Protein AF-A0A2G5XCT2-F1 (afdb_monomer_lite)

Structure (mmCIF, N/CA/C/O backbone):
data_AF-A0A2G5XCT2-F1
#
_entry.id   AF-A0A2G5XCT2-F1
#
loop_
_atom_site.group_PDB
_atom_site.id
_atom_site.type_symbol
_atom_site.label_atom_id
_atom_site.label_alt_id
_atom_site.label_comp_id
_atom_site.label_asym_id
_atom_site.label_entity_id
_atom_site.label_seq_id
_atom_site.pdbx_PDB_ins_code
_atom_site.Cartn_x
_atom_site.Cartn_y
_atom_site.Cartn_z
_atom_site.occupancy
_atom_site.B_iso_or_equiv
_atom_site.auth_seq_id
_atom_site.auth_comp_id
_atom_site.auth_asym_id
_atom_site.auth_atom_id
_atom_site.pdbx_PDB_model_num
ATOM 1 N N . MET A 1 1 ? -12.494 15.422 11.829 1.00 64.44 1 MET A N 1
ATOM 2 C CA . MET A 1 1 ? -12.873 14.910 10.499 1.00 64.44 1 MET A CA 1
ATOM 3 C C . MET A 1 1 ? -13.227 13.436 10.658 1.00 64.44 1 MET A C 1
ATOM 5 O O . MET A 1 1 ? -12.546 12.751 11.418 1.00 64.44 1 MET A O 1
ATOM 9 N N . LYS A 1 2 ? -14.335 12.970 10.074 1.00 77.81 2 LYS A N 1
ATOM 10 C CA . LYS A 1 2 ? -14.713 11.543 10.112 1.00 77.81 2 LYS A CA 1
ATOM 11 C C . LYS A 1 2 ? -13.747 10.746 9.225 1.00 77.81 2 LYS A C 1
ATOM 13 O O . LYS A 1 2 ? -13.292 11.277 8.220 1.00 77.81 2 LYS A O 1
ATOM 18 N N . TRP A 1 3 ? -13.458 9.481 9.549 1.00 81.94 3 TRP A N 1
ATOM 19 C CA . TRP A 1 3 ? -12.529 8.660 8.745 1.00 81.94 3 TRP A CA 1
ATOM 20 C C . TRP A 1 3 ? -12.911 8.632 7.258 1.00 81.94 3 TRP A C 1
ATOM 22 O O . TRP A 1 3 ? -12.065 8.853 6.405 1.00 81.94 3 TRP A O 1
ATOM 32 N N . ASN A 1 4 ? -14.202 8.499 6.948 1.00 77.62 4 ASN A N 1
ATOM 33 C CA . ASN A 1 4 ? -14.694 8.487 5.566 1.00 77.62 4 ASN A CA 1
ATOM 34 C C . ASN A 1 4 ? -14.423 9.800 4.805 1.00 77.62 4 ASN A C 1
ATOM 36 O O . ASN A 1 4 ? -14.306 9.788 3.586 1.00 77.62 4 ASN A O 1
ATOM 40 N N . GLU A 1 5 ? -14.313 10.933 5.503 1.00 77.56 5 GLU A N 1
ATOM 41 C CA . GLU A 1 5 ? -13.925 12.212 4.891 1.00 77.56 5 GLU A CA 1
ATOM 42 C C . GLU A 1 5 ? -12.414 12.226 4.602 1.00 77.56 5 GLU A C 1
ATOM 44 O O . GLU A 1 5 ? -11.988 12.714 3.562 1.00 77.56 5 GLU A O 1
ATOM 49 N N . ILE A 1 6 ? -11.608 11.617 5.476 1.00 79.69 6 ILE A N 1
ATOM 50 C CA . ILE A 1 6 ? -10.150 11.491 5.319 1.00 79.69 6 ILE A CA 1
ATOM 51 C C . ILE A 1 6 ? -9.795 10.543 4.185 1.00 79.69 6 ILE A C 1
ATOM 53 O O . ILE A 1 6 ? -8.859 10.792 3.435 1.00 79.69 6 ILE A O 1
ATOM 57 N N . VAL A 1 7 ? -10.577 9.489 4.011 1.00 80.44 7 VAL A N 1
ATOM 58 C CA . VAL A 1 7 ? -10.421 8.523 2.930 1.00 80.44 7 VAL A CA 1
ATOM 59 C C . VAL A 1 7 ? -10.424 9.193 1.545 1.00 80.44 7 VAL A C 1
ATOM 61 O O . VAL A 1 7 ? -9.595 8.845 0.713 1.00 80.44 7 VAL A O 1
ATOM 64 N N . SER A 1 8 ? -11.234 10.234 1.321 1.00 78.06 8 SER A N 1
ATOM 65 C CA . SER A 1 8 ? -11.203 10.990 0.053 1.00 78.06 8 SER A CA 1
ATOM 66 C C . SER A 1 8 ? -9.891 11.745 -0.207 1.00 78.06 8 SER A C 1
ATOM 68 O O . SER A 1 8 ? -9.592 12.095 -1.344 1.00 78.06 8 SER A O 1
ATOM 70 N N . THR A 1 9 ? -9.059 11.967 0.818 1.00 80.25 9 THR A N 1
ATOM 71 C CA . THR A 1 9 ? -7.726 12.574 0.636 1.00 80.25 9 THR A CA 1
ATOM 72 C C . THR A 1 9 ? -6.737 11.623 -0.038 1.00 80.25 9 THR A C 1
ATOM 74 O O . THR A 1 9 ? -5.676 12.063 -0.481 1.00 80.25 9 THR A O 1
ATOM 77 N N . PHE A 1 10 ? -7.089 10.336 -0.151 1.00 79.25 10 PHE A N 1
ATOM 78 C CA . PHE A 1 10 ? -6.300 9.349 -0.878 1.00 79.25 10 PHE A CA 1
ATOM 79 C C . PHE A 1 10 ? -6.558 9.363 -2.400 1.00 79.25 10 PHE A C 1
ATOM 81 O O . PHE A 1 10 ? -5.756 8.834 -3.177 1.00 79.25 10 PHE A O 1
ATOM 88 N N . ASP A 1 11 ? -7.623 10.039 -2.839 1.00 79.44 11 ASP A N 1
ATOM 89 C CA . ASP A 1 11 ? -8.056 10.135 -4.237 1.00 79.44 11 ASP A CA 1
ATOM 90 C C . ASP A 1 11 ? -7.298 11.255 -4.989 1.00 79.44 11 ASP A C 1
ATOM 92 O O . ASP A 1 11 ? -7.884 12.183 -5.547 1.00 79.44 11 ASP A O 1
ATOM 96 N N . ILE A 1 12 ? -5.964 11.191 -4.974 1.00 78.06 12 ILE A N 1
ATOM 97 C CA . ILE A 1 12 ? -5.053 12.134 -5.654 1.00 78.06 12 ILE A CA 1
ATOM 98 C C . ILE A 1 12 ? -4.342 11.469 -6.844 1.00 78.06 12 ILE A C 1
ATOM 100 O O . ILE A 1 12 ? -4.306 10.245 -6.914 1.00 78.06 12 ILE A O 1
ATOM 104 N N . PRO A 1 13 ? -3.729 12.223 -7.778 1.00 75.38 13 PRO A N 1
ATOM 105 C CA . PRO A 1 13 ? -3.034 11.629 -8.918 1.00 75.38 13 PRO A CA 1
ATOM 106 C C . PRO A 1 13 ? -1.920 10.650 -8.517 1.00 75.38 13 PRO A C 1
ATOM 108 O O . PRO A 1 13 ? -1.128 10.913 -7.613 1.00 75.38 13 PRO A O 1
ATOM 111 N N . ASN A 1 14 ? -1.803 9.552 -9.268 1.00 75.56 14 ASN A N 1
ATOM 112 C CA . ASN A 1 14 ? -0.876 8.441 -9.006 1.00 75.56 14 ASN A CA 1
ATOM 113 C C . ASN A 1 14 ? 0.587 8.878 -8.794 1.00 75.56 14 ASN A C 1
ATOM 115 O O . ASN A 1 14 ? 1.310 8.317 -7.972 1.00 75.56 14 ASN A O 1
ATOM 119 N N . GLU A 1 15 ? 1.036 9.887 -9.537 1.00 79.94 15 GLU A N 1
ATOM 120 C CA . GLU A 1 15 ? 2.412 10.389 -9.489 1.00 79.94 15 GLU A CA 1
ATOM 121 C C . GLU A 1 15 ? 2.742 11.074 -8.156 1.00 79.94 15 GLU A C 1
ATOM 123 O O . GLU A 1 15 ? 3.898 11.067 -7.727 1.00 79.94 15 GLU A O 1
ATOM 128 N N . GLU A 1 16 ? 1.733 11.609 -7.463 1.00 85.25 16 GLU A N 1
ATOM 129 C CA . GLU A 1 16 ? 1.904 12.273 -6.172 1.00 85.25 16 GLU A CA 1
ATOM 130 C C . GLU A 1 16 ? 2.169 11.290 -5.028 1.00 85.25 16 GLU A C 1
ATOM 132 O O . GLU A 1 16 ? 2.821 11.653 -4.048 1.00 85.25 16 GLU A O 1
ATOM 137 N N . TRP A 1 17 ? 1.721 10.040 -5.156 1.00 89.81 17 TRP A N 1
ATOM 138 C CA . TRP A 1 17 ? 2.112 8.975 -4.233 1.00 89.81 17 TRP A CA 1
ATOM 139 C C . TRP A 1 17 ? 3.534 8.507 -4.490 1.00 89.81 17 TRP A C 1
ATOM 141 O O . TRP A 1 17 ? 4.284 8.240 -3.561 1.00 89.81 17 TRP A O 1
ATOM 151 N N . LEU A 1 18 ? 3.953 8.458 -5.751 1.00 90.56 18 LEU A N 1
ATOM 152 C CA . LEU A 1 18 ? 5.274 7.954 -6.092 1.00 90.56 18 LEU A CA 1
ATOM 153 C C . LEU A 1 18 ? 6.398 8.840 -5.544 1.00 90.56 18 LEU A C 1
ATOM 155 O O . LEU A 1 18 ? 7.411 8.328 -5.069 1.00 90.56 18 LEU A O 1
ATOM 159 N N . ILE A 1 19 ? 6.210 10.164 -5.533 1.00 91.38 19 ILE A N 1
ATOM 160 C CA . ILE A 1 19 ? 7.215 11.105 -5.013 1.00 91.38 19 ILE A CA 1
ATOM 161 C C . ILE A 1 19 ? 7.485 10.962 -3.507 1.00 91.38 19 ILE A C 1
ATOM 163 O O . ILE A 1 19 ? 8.487 11.499 -3.031 1.00 91.38 19 ILE A O 1
ATOM 167 N N . THR A 1 20 ? 6.642 10.241 -2.756 1.00 92.06 20 THR A N 1
ATOM 168 C CA . THR A 1 20 ? 6.849 10.018 -1.317 1.00 92.06 20 THR A CA 1
ATOM 169 C C . THR A 1 20 ? 7.959 9.012 -1.028 1.00 92.06 20 THR A C 1
ATOM 171 O O . THR A 1 20 ? 8.456 8.949 0.096 1.00 92.06 20 THR A O 1
ATOM 174 N N . LEU A 1 21 ? 8.342 8.201 -2.016 1.00 93.44 21 LEU A N 1
ATOM 175 C CA . LEU A 1 21 ? 9.394 7.201 -1.867 1.00 93.44 21 LEU A CA 1
ATOM 176 C C . LEU A 1 21 ? 10.787 7.827 -2.048 1.00 93.44 21 LEU A C 1
ATOM 178 O O . LEU A 1 21 ? 10.938 8.825 -2.751 1.00 93.44 21 LEU A O 1
ATOM 182 N N . PRO A 1 22 ? 11.855 7.241 -1.488 1.00 93.38 22 PRO A N 1
ATOM 183 C CA . PRO A 1 22 ? 13.227 7.580 -1.852 1.00 93.38 22 PRO A CA 1
ATOM 184 C C . PRO A 1 22 ? 13.470 7.504 -3.367 1.00 93.38 22 PRO A C 1
ATOM 186 O O . PRO A 1 22 ? 12.980 6.597 -4.037 1.00 93.38 22 PRO A O 1
ATOM 189 N N . LYS A 1 23 ? 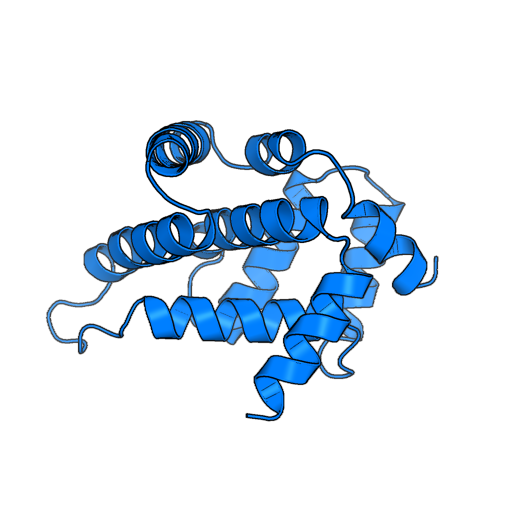14.300 8.410 -3.907 1.00 93.25 23 LYS A N 1
ATOM 190 C CA . LYS A 1 23 ? 14.557 8.531 -5.359 1.00 93.25 23 LYS A CA 1
ATOM 191 C C . LYS A 1 23 ? 14.919 7.208 -6.041 1.00 93.25 23 LYS A C 1
ATOM 193 O O . LYS A 1 23 ? 14.455 6.961 -7.145 1.00 93.25 23 LYS A O 1
ATOM 198 N N . TYR A 1 24 ? 15.719 6.360 -5.392 1.00 91.50 24 TYR A N 1
ATOM 199 C CA . TYR A 1 24 ? 16.100 5.069 -5.968 1.00 91.50 24 TYR A CA 1
ATOM 200 C C . TYR A 1 24 ? 14.886 4.135 -6.135 1.00 91.50 24 TYR A C 1
ATOM 202 O O . TYR A 1 24 ? 14.741 3.527 -7.189 1.00 91.50 24 TYR A O 1
ATOM 210 N N . GLN A 1 25 ? 13.982 4.085 -5.145 1.00 93.06 25 GLN A N 1
ATOM 211 C CA . GLN A 1 25 ? 12.748 3.294 -5.216 1.00 93.06 25 GLN A CA 1
ATOM 212 C C . GLN A 1 25 ? 11.834 3.836 -6.315 1.00 93.06 25 GLN A C 1
ATOM 214 O O . GLN A 1 25 ? 11.299 3.060 -7.100 1.00 93.06 25 GLN A O 1
ATOM 219 N N . GLN A 1 26 ? 11.713 5.166 -6.424 1.00 94.00 26 GLN A N 1
ATOM 220 C CA . GLN A 1 26 ? 10.943 5.798 -7.497 1.00 94.00 26 GLN A CA 1
ATOM 221 C C . GLN A 1 26 ? 11.438 5.369 -8.878 1.00 94.00 26 GLN A C 1
ATOM 223 O O . GLN A 1 26 ? 10.627 4.970 -9.708 1.00 94.00 26 GLN A O 1
ATOM 228 N N . SER A 1 27 ? 12.750 5.449 -9.131 1.00 93.12 27 SER A N 1
ATOM 229 C CA . SER A 1 27 ? 13.326 5.082 -10.428 1.00 93.12 27 SER A CA 1
ATOM 230 C C . SER A 1 27 ? 13.042 3.623 -10.777 1.00 93.12 27 SER A C 1
ATOM 232 O O . SER A 1 27 ? 12.506 3.355 -11.848 1.00 93.12 27 SER A O 1
ATOM 234 N N . THR A 1 28 ? 13.302 2.695 -9.850 1.00 92.25 28 THR A N 1
ATOM 235 C CA . THR A 1 28 ? 13.040 1.264 -10.067 1.00 92.25 28 THR A CA 1
ATOM 236 C C . THR A 1 28 ? 11.561 0.984 -10.338 1.00 92.25 28 THR A C 1
ATOM 238 O O . THR A 1 28 ? 11.229 0.247 -11.261 1.00 92.25 28 THR A O 1
ATOM 241 N N . ILE A 1 29 ? 10.654 1.595 -9.572 1.00 93.75 29 ILE A N 1
ATOM 242 C CA . ILE A 1 29 ? 9.210 1.392 -9.747 1.00 93.75 29 ILE A CA 1
ATOM 243 C C . ILE A 1 29 ? 8.728 1.960 -11.085 1.00 93.75 29 ILE A C 1
ATOM 245 O O . ILE A 1 29 ? 7.957 1.298 -11.771 1.00 93.75 29 ILE A O 1
ATOM 249 N N . LYS A 1 30 ? 9.198 3.148 -11.493 1.00 93.44 30 LYS A N 1
ATOM 250 C CA . LYS A 1 30 ? 8.843 3.743 -12.796 1.00 93.44 30 LYS A CA 1
ATOM 251 C C . LYS A 1 30 ? 9.259 2.854 -13.959 1.00 93.44 30 LYS A C 1
ATOM 253 O O . LYS A 1 30 ? 8.482 2.670 -14.887 1.00 93.44 30 LYS A O 1
ATOM 258 N N . GLU A 1 31 ? 10.468 2.304 -13.905 1.00 92.69 31 GLU A N 1
ATOM 259 C CA . GLU A 1 31 ? 10.958 1.393 -14.940 1.00 92.69 31 GLU A CA 1
ATOM 260 C C . GLU A 1 31 ? 10.084 0.140 -15.047 1.00 92.69 31 GLU A C 1
ATOM 262 O O . GLU A 1 31 ? 9.712 -0.253 -16.151 1.00 92.69 31 GLU A O 1
ATOM 267 N N . LEU A 1 32 ? 9.699 -0.448 -13.912 1.00 92.56 32 LEU A N 1
ATOM 268 C CA . LEU A 1 32 ? 8.854 -1.641 -13.881 1.00 92.56 32 LEU A CA 1
ATOM 269 C C . LEU A 1 32 ? 7.414 -1.357 -14.337 1.00 92.56 32 LEU A C 1
ATOM 271 O O . LEU A 1 32 ? 6.845 -2.161 -15.071 1.00 92.56 32 LEU A O 1
ATOM 275 N N . LEU A 1 33 ? 6.846 -0.205 -13.973 1.00 92.88 33 LEU A N 1
ATOM 276 C CA . LEU A 1 33 ? 5.499 0.206 -14.389 1.00 92.88 33 LEU A CA 1
ATOM 277 C C . LEU A 1 33 ? 5.368 0.445 -15.901 1.00 92.88 33 LEU A C 1
ATOM 279 O O . LEU A 1 33 ? 4.258 0.427 -16.422 1.00 92.88 33 LEU A O 1
ATOM 283 N N . ASN A 1 34 ? 6.475 0.638 -16.625 1.00 91.81 34 ASN A N 1
ATOM 284 C CA . ASN A 1 34 ? 6.437 0.740 -18.088 1.00 91.81 34 ASN A CA 1
ATOM 285 C C . ASN A 1 34 ? 6.124 -0.599 -18.776 1.00 91.81 34 ASN A C 1
ATOM 287 O O . ASN A 1 34 ? 5.803 -0.611 -19.962 1.00 91.81 34 ASN A O 1
ATOM 291 N N . ILE A 1 35 ? 6.278 -1.721 -18.066 1.00 93.00 35 ILE A N 1
ATOM 292 C CA . ILE A 1 35 ? 6.203 -3.071 -18.643 1.00 93.00 35 ILE A CA 1
ATOM 293 C C . ILE A 1 35 ? 5.282 -4.026 -17.874 1.00 93.00 35 ILE A C 1
ATOM 295 O O . ILE A 1 35 ? 5.073 -5.151 -18.326 1.00 93.00 35 ILE A O 1
ATOM 299 N N . LYS A 1 36 ? 4.776 -3.622 -16.705 1.00 91.75 36 LYS A N 1
ATOM 300 C CA . LYS A 1 36 ? 3.981 -4.448 -15.787 1.00 91.75 36 LYS A CA 1
ATOM 301 C C . LYS A 1 36 ? 2.897 -3.619 -15.112 1.00 91.75 36 LYS A C 1
ATOM 303 O O . LYS A 1 36 ? 3.086 -2.426 -14.869 1.00 91.75 36 LYS A O 1
ATOM 308 N N . ASP A 1 37 ? 1.809 -4.281 -14.741 1.00 91.25 37 ASP A N 1
ATOM 309 C CA . ASP A 1 37 ? 0.753 -3.669 -13.942 1.00 91.25 37 ASP A CA 1
ATOM 310 C C . ASP A 1 37 ? 1.205 -3.433 -12.487 1.00 91.25 37 ASP A C 1
ATOM 312 O O . ASP A 1 37 ? 2.108 -4.119 -12.001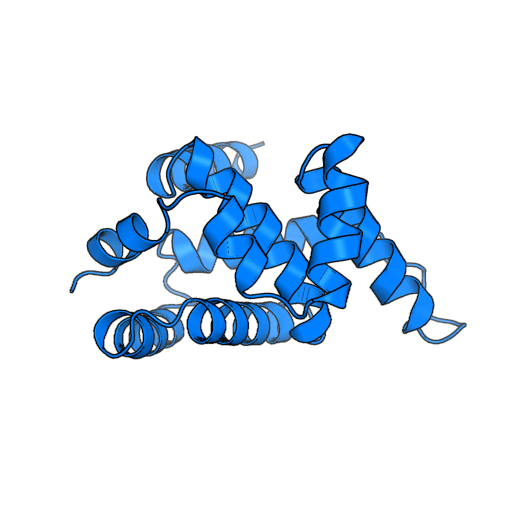 1.00 91.25 37 ASP A O 1
ATOM 316 N N . PRO A 1 38 ? 0.603 -2.473 -11.754 1.00 91.12 38 PRO A N 1
ATOM 317 C CA . PRO A 1 38 ? 1.051 -2.099 -10.408 1.00 91.12 38 PRO A CA 1
ATOM 318 C C . PRO A 1 38 ? 1.166 -3.262 -9.413 1.00 91.12 38 PRO A C 1
ATOM 320 O O . PRO A 1 38 ? 2.089 -3.282 -8.600 1.00 91.12 38 PRO A O 1
ATOM 323 N N . GLU A 1 39 ? 0.258 -4.234 -9.493 1.00 91.69 39 GLU A N 1
ATOM 324 C CA . GLU A 1 39 ? 0.268 -5.444 -8.666 1.00 91.69 39 GLU A CA 1
ATOM 325 C C . GLU A 1 39 ? 1.468 -6.347 -8.984 1.00 91.69 39 GLU A C 1
ATOM 327 O O . GLU A 1 39 ? 2.232 -6.700 -8.085 1.00 91.69 39 GLU A O 1
ATOM 332 N N . ASP A 1 40 ? 1.728 -6.615 -10.265 1.00 92.50 40 ASP A N 1
ATOM 333 C CA . ASP A 1 40 ? 2.911 -7.364 -10.700 1.00 92.50 40 ASP A CA 1
ATOM 334 C C . ASP A 1 40 ? 4.214 -6.670 -10.281 1.00 92.50 40 ASP A C 1
ATOM 336 O O . ASP A 1 40 ? 5.193 -7.328 -9.912 1.00 92.50 40 ASP A O 1
ATOM 340 N N . VAL A 1 41 ? 4.245 -5.333 -10.324 1.00 94.94 41 VAL A N 1
ATOM 341 C CA . VAL A 1 41 ? 5.386 -4.545 -9.840 1.00 94.94 41 VAL A CA 1
ATOM 342 C C . VAL A 1 41 ? 5.557 -4.706 -8.329 1.00 94.94 41 VAL A C 1
ATOM 344 O O . VAL A 1 41 ? 6.686 -4.873 -7.863 1.00 94.94 41 VAL A O 1
ATOM 347 N N . ALA A 1 42 ? 4.467 -4.702 -7.560 1.00 93.81 42 ALA A N 1
ATOM 348 C CA . ALA A 1 42 ? 4.510 -4.884 -6.113 1.00 93.81 42 ALA A CA 1
ATOM 349 C C . ALA A 1 42 ? 5.017 -6.282 -5.731 1.00 93.81 42 ALA A C 1
ATOM 351 O O . ALA A 1 42 ? 5.900 -6.407 -4.879 1.00 93.81 42 ALA A O 1
ATOM 352 N N . ILE A 1 43 ? 4.527 -7.324 -6.405 1.00 92.44 43 ILE A N 1
ATOM 353 C CA . ILE A 1 43 ? 4.977 -8.706 -6.200 1.00 92.44 43 ILE A CA 1
ATOM 354 C C . ILE A 1 43 ? 6.457 -8.845 -6.576 1.00 92.44 43 ILE A C 1
ATOM 356 O O . ILE A 1 43 ? 7.232 -9.438 -5.819 1.00 92.44 43 ILE A O 1
ATOM 360 N N . ALA A 1 44 ? 6.892 -8.263 -7.699 1.00 92.12 44 ALA A N 1
ATOM 361 C CA . ALA A 1 44 ? 8.298 -8.272 -8.105 1.00 92.12 44 ALA A CA 1
ATOM 362 C C . ALA A 1 44 ? 9.198 -7.545 -7.090 1.00 92.12 44 ALA A C 1
ATOM 364 O O . ALA A 1 44 ? 10.272 -8.045 -6.745 1.00 92.12 44 ALA A O 1
ATOM 365 N N . TRP A 1 45 ? 8.747 -6.403 -6.562 1.00 93.06 45 TRP A N 1
ATOM 366 C CA . TRP A 1 45 ? 9.446 -5.660 -5.515 1.00 93.06 45 TRP A CA 1
ATOM 367 C C . TRP A 1 45 ? 9.588 -6.477 -4.224 1.00 93.06 45 TRP A C 1
ATOM 369 O O . TRP A 1 45 ? 10.684 -6.591 -3.666 1.00 93.06 45 TRP A O 1
ATOM 379 N N . LEU A 1 46 ? 8.498 -7.097 -3.763 1.00 90.75 46 LEU A N 1
ATOM 380 C CA . LEU A 1 46 ? 8.514 -7.977 -2.594 1.00 90.75 46 LEU A CA 1
ATOM 381 C C . LEU A 1 46 ? 9.438 -9.171 -2.818 1.00 90.75 46 LEU A C 1
ATOM 383 O O . LEU A 1 46 ? 10.232 -9.495 -1.947 1.00 90.75 46 LEU A O 1
ATOM 387 N N . THR A 1 47 ? 9.409 -9.770 -4.007 1.00 88.69 47 THR A N 1
ATOM 388 C CA . THR A 1 47 ? 10.303 -10.877 -4.373 1.00 88.69 47 THR A CA 1
ATOM 389 C C . THR A 1 47 ? 11.766 -10.473 -4.267 1.00 88.69 47 THR A C 1
ATOM 391 O O . THR A 1 47 ? 12.562 -11.180 -3.651 1.00 88.69 47 THR A O 1
ATOM 394 N N . ALA A 1 48 ? 12.128 -9.320 -4.829 1.00 87.00 48 ALA A N 1
ATOM 395 C CA . ALA A 1 48 ? 13.497 -8.829 -4.778 1.00 87.00 48 ALA A CA 1
ATOM 396 C C . ALA A 1 48 ? 13.941 -8.489 -3.347 1.00 87.00 48 ALA A C 1
ATOM 398 O O . ALA A 1 48 ? 15.096 -8.712 -2.990 1.00 87.00 48 ALA A O 1
ATOM 399 N N . THR A 1 49 ? 13.048 -7.958 -2.514 1.00 83.19 49 THR A N 1
ATOM 400 C CA . THR A 1 49 ? 13.395 -7.561 -1.144 1.00 83.19 49 THR A CA 1
ATOM 401 C C . THR A 1 49 ? 13.456 -8.753 -0.192 1.00 83.19 49 THR A C 1
ATOM 403 O O . THR A 1 49 ? 14.438 -8.877 0.534 1.00 83.19 49 THR A O 1
ATOM 406 N N . THR A 1 50 ? 12.502 -9.687 -0.242 1.00 75.19 50 THR A N 1
ATOM 407 C CA . THR A 1 50 ? 12.471 -10.848 0.663 1.00 75.19 50 THR A CA 1
ATOM 408 C C . THR A 1 50 ? 13.509 -11.911 0.309 1.00 75.19 50 THR A C 1
ATOM 410 O O . THR A 1 50 ? 14.085 -12.515 1.213 1.00 75.19 50 THR A O 1
ATOM 413 N N . GLN A 1 51 ? 13.827 -12.125 -0.975 1.00 70.62 51 GLN A N 1
ATOM 414 C CA . GLN A 1 51 ? 14.870 -13.086 -1.367 1.00 70.62 51 GLN A CA 1
ATOM 415 C C . GLN A 1 51 ? 16.272 -12.656 -0.923 1.00 70.62 51 GLN A C 1
ATOM 417 O O . GLN A 1 51 ? 17.104 -13.512 -0.635 1.00 70.62 51 GLN A O 1
ATOM 422 N N . ASN A 1 52 ? 16.528 -11.349 -0.841 1.00 62.69 52 ASN A N 1
ATOM 423 C CA . ASN A 1 52 ? 17.828 -10.814 -0.437 1.00 62.69 52 ASN A CA 1
ATOM 424 C C . ASN A 1 52 ? 17.995 -10.696 1.088 1.00 62.69 52 ASN A C 1
ATOM 426 O O . ASN A 1 52 ? 19.109 -10.469 1.558 1.00 62.69 52 ASN A O 1
ATOM 430 N N . THR A 1 53 ? 16.916 -10.842 1.864 1.00 62.66 53 THR A N 1
ATOM 431 C CA . THR A 1 53 ? 16.940 -10.700 3.332 1.00 62.66 53 THR A CA 1
ATOM 432 C C . THR A 1 53 ? 16.506 -11.951 4.088 1.00 62.66 53 THR A C 1
ATOM 434 O O . THR A 1 53 ? 16.633 -11.994 5.311 1.00 62.66 53 THR A O 1
ATOM 437 N N . SER A 1 54 ? 15.990 -12.967 3.394 1.00 55.88 54 SER A N 1
ATOM 438 C CA . SER A 1 54 ? 15.655 -14.255 3.994 1.00 55.88 54 SER A CA 1
ATOM 439 C C . SER A 1 54 ? 16.938 -15.024 4.347 1.00 55.88 54 SER A C 1
ATOM 441 O O . SER A 1 54 ? 17.834 -15.128 3.502 1.00 55.88 54 SER A O 1
ATOM 443 N N . PRO A 1 55 ? 17.077 -15.575 5.570 1.00 57.28 55 PRO A N 1
ATOM 444 C CA . PRO A 1 55 ? 18.191 -16.460 5.879 1.00 57.28 55 PRO A CA 1
ATOM 445 C C . PRO A 1 55 ? 18.185 -17.643 4.906 1.00 57.28 55 PRO A C 1
ATOM 447 O O . PRO A 1 55 ? 17.128 -18.159 4.554 1.00 57.28 55 PRO A O 1
ATOM 450 N N . PHE A 1 56 ? 19.375 -18.095 4.502 1.00 51.91 56 PHE A N 1
ATOM 451 C CA . PHE A 1 56 ? 19.621 -19.112 3.462 1.00 51.91 56 PHE A CA 1
ATOM 452 C C . PHE A 1 56 ? 18.848 -20.447 3.647 1.00 51.91 56 PHE A C 1
ATOM 454 O O . PHE A 1 56 ? 18.855 -21.292 2.756 1.00 51.91 56 PHE A O 1
ATOM 461 N N . SER A 1 57 ? 18.193 -20.651 4.797 1.00 48.69 57 SER A N 1
ATOM 462 C CA . SER A 1 57 ? 17.415 -21.832 5.190 1.00 48.69 57 SER A CA 1
ATOM 463 C C . SER A 1 57 ? 15.906 -21.603 5.380 1.00 48.69 57 SER A C 1
ATOM 465 O O . SER A 1 57 ? 15.176 -22.578 5.574 1.00 48.69 57 SER A O 1
ATOM 467 N N . ALA A 1 58 ? 15.403 -20.365 5.339 1.00 52.78 58 ALA A N 1
ATOM 468 C CA . ALA A 1 58 ? 13.964 -20.128 5.394 1.00 52.78 58 ALA A CA 1
ATOM 469 C C . ALA A 1 58 ? 13.342 -20.501 4.042 1.00 52.78 58 ALA A C 1
ATOM 471 O O . ALA A 1 58 ? 13.855 -20.136 2.981 1.00 52.78 58 ALA A O 1
ATOM 472 N N . LYS A 1 59 ? 12.243 -21.271 4.075 1.00 52.22 59 LYS A N 1
ATOM 473 C CA . LYS A 1 59 ? 11.445 -21.575 2.878 1.00 52.22 59 LYS A CA 1
ATOM 474 C C . LYS A 1 59 ? 11.212 -20.262 2.130 1.00 52.22 59 LYS A C 1
ATOM 476 O O . LYS A 1 59 ? 10.831 -19.286 2.768 1.00 52.22 59 LYS A O 1
ATOM 481 N N . LYS A 1 60 ? 11.452 -20.238 0.811 1.00 55.50 60 LYS A N 1
ATOM 482 C CA . LYS A 1 60 ? 11.032 -19.124 -0.051 1.00 55.50 60 LYS A CA 1
ATOM 483 C C . LYS A 1 60 ? 9.533 -18.943 0.158 1.00 55.50 60 LYS A C 1
ATOM 485 O O . LYS A 1 60 ? 8.748 -19.708 -0.395 1.00 55.50 60 LYS A O 1
ATOM 490 N N . GLU A 1 61 ? 9.148 -18.018 1.025 1.00 59.50 61 GLU A N 1
ATOM 491 C CA . GLU A 1 61 ? 7.756 -17.628 1.127 1.00 59.50 61 GLU A CA 1
ATOM 492 C C . GLU A 1 61 ? 7.375 -16.955 -0.180 1.00 59.50 61 GLU A C 1
ATOM 494 O O . GLU A 1 61 ? 8.148 -16.182 -0.750 1.00 59.50 61 GLU A O 1
ATOM 499 N N . ASP A 1 62 ? 6.204 -17.327 -0.675 1.00 75.38 62 ASP A N 1
ATOM 500 C CA . ASP A 1 62 ? 5.687 -16.811 -1.924 1.00 75.38 62 ASP A CA 1
ATOM 501 C C . ASP A 1 62 ? 5.404 -15.314 -1.759 1.00 75.38 62 ASP A C 1
ATOM 503 O O . ASP A 1 62 ? 4.614 -14.906 -0.909 1.00 75.38 62 ASP A O 1
ATOM 507 N N . SER A 1 63 ? 6.086 -14.474 -2.532 1.00 81.81 63 SER A N 1
ATOM 508 C CA . SER A 1 63 ? 5.912 -13.023 -2.471 1.00 81.81 63 SER A CA 1
ATOM 509 C C . SER A 1 63 ? 4.501 -12.583 -2.854 1.00 81.81 63 SER A C 1
ATOM 511 O O . SER A 1 63 ? 4.078 -11.516 -2.413 1.00 81.81 63 SER A O 1
ATOM 513 N N . SER A 1 64 ? 3.758 -13.411 -3.600 1.00 84.75 64 SER A N 1
ATOM 514 C CA . SER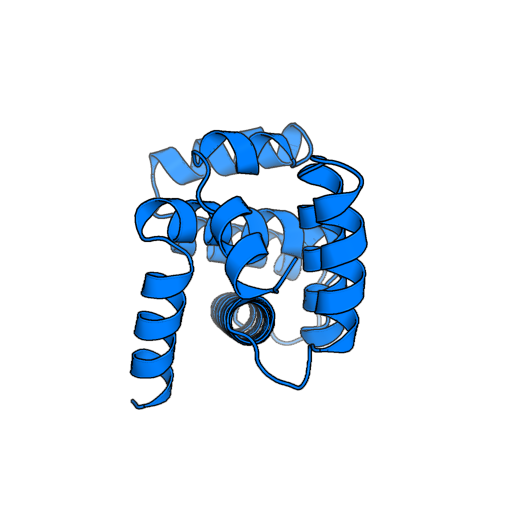 A 1 64 ? 2.322 -13.207 -3.823 1.00 84.75 64 SER A CA 1
ATOM 515 C C . SER A 1 64 ? 1.538 -13.271 -2.509 1.00 84.75 64 SER A C 1
ATOM 517 O O . SER A 1 64 ? 0.757 -12.375 -2.216 1.00 84.75 64 SER A O 1
ATOM 519 N N . ARG A 1 65 ? 1.859 -14.229 -1.631 1.00 87.19 65 ARG A N 1
ATOM 520 C CA . ARG A 1 65 ? 1.238 -14.341 -0.305 1.00 87.19 65 ARG A CA 1
ATOM 521 C C . ARG A 1 65 ? 1.499 -13.107 0.555 1.00 87.19 65 ARG A C 1
ATOM 523 O O . ARG A 1 65 ? 0.607 -12.660 1.268 1.00 87.19 65 ARG A O 1
ATOM 530 N N . TYR A 1 66 ? 2.709 -12.550 0.504 1.00 89.06 66 TYR A N 1
ATOM 531 C CA . TYR A 1 66 ? 2.996 -11.293 1.199 1.00 89.06 66 TYR A CA 1
ATOM 532 C C . TYR A 1 66 ? 2.185 -10.132 0.631 1.00 89.06 66 TYR A C 1
ATOM 534 O O . TYR A 1 66 ? 1.654 -9.338 1.404 1.00 89.06 66 TYR A O 1
ATOM 542 N N . PHE A 1 67 ? 2.070 -10.041 -0.695 1.00 92.44 67 PHE A N 1
ATOM 543 C CA . PHE A 1 67 ? 1.244 -9.027 -1.337 1.00 92.44 67 PHE A CA 1
ATOM 544 C C . PHE A 1 67 ? -0.224 -9.134 -0.901 1.00 92.44 67 PHE A C 1
ATOM 546 O O . PHE A 1 67 ? -0.798 -8.130 -0.482 1.00 92.44 67 PHE A O 1
ATOM 553 N N . ASP A 1 68 ? -0.794 -10.341 -0.891 1.00 92.06 68 ASP A N 1
ATOM 554 C CA . ASP A 1 68 ? -2.170 -10.580 -0.448 1.00 92.06 68 ASP A CA 1
ATOM 555 C C . ASP A 1 68 ? -2.385 -10.177 1.013 1.00 92.06 68 ASP A C 1
ATOM 557 O O . ASP A 1 68 ? -3.346 -9.478 1.329 1.00 92.06 68 ASP A O 1
ATOM 561 N N . LEU A 1 69 ? -1.459 -10.543 1.906 1.00 92.50 69 LEU A N 1
ATOM 562 C CA . LEU A 1 69 ? -1.517 -10.133 3.311 1.00 92.50 69 LEU A CA 1
ATOM 563 C C . LEU A 1 69 ? -1.465 -8.608 3.458 1.00 92.50 69 LEU A C 1
ATOM 565 O O . LEU A 1 69 ? -2.257 -8.035 4.201 1.00 92.50 69 LEU A O 1
ATOM 569 N N . ILE A 1 70 ? -0.573 -7.934 2.728 1.00 94.94 70 ILE A N 1
ATOM 570 C CA . ILE A 1 70 ? -0.478 -6.468 2.740 1.00 94.94 70 ILE A CA 1
ATOM 571 C C . ILE A 1 70 ? -1.779 -5.839 2.231 1.00 94.94 70 ILE A C 1
ATOM 573 O O . ILE A 1 70 ? -2.270 -4.887 2.839 1.00 94.94 70 ILE A O 1
ATOM 577 N N . LYS A 1 71 ? -2.353 -6.375 1.148 1.00 94.88 71 LYS A N 1
ATOM 578 C CA . LYS A 1 71 ? -3.620 -5.913 0.570 1.00 94.88 71 LYS A CA 1
ATOM 579 C C . LYS A 1 71 ? -4.768 -6.052 1.573 1.00 94.88 71 LYS A C 1
ATOM 581 O O . LYS A 1 71 ? -5.500 -5.087 1.772 1.00 94.88 71 LYS A O 1
ATOM 586 N N . ILE A 1 72 ? -4.866 -7.194 2.258 1.00 94.88 72 ILE A N 1
ATOM 587 C CA . ILE A 1 72 ? -5.863 -7.449 3.311 1.00 94.88 72 ILE A CA 1
ATOM 588 C C . ILE A 1 72 ? -5.705 -6.462 4.470 1.00 94.88 72 ILE A C 1
ATOM 590 O O . ILE A 1 72 ? -6.683 -5.858 4.909 1.00 94.88 72 ILE A O 1
ATOM 594 N N . GLU A 1 73 ? -4.487 -6.262 4.973 1.00 96.19 73 GLU A N 1
ATOM 595 C CA . GLU A 1 73 ? -4.268 -5.354 6.100 1.00 96.19 73 GLU A CA 1
ATOM 596 C C . GLU A 1 73 ? -4.526 -3.886 5.715 1.00 96.19 73 GLU A C 1
ATOM 598 O O . GLU A 1 73 ? -5.117 -3.133 6.494 1.00 96.19 73 GLU A O 1
ATOM 603 N N . LEU A 1 74 ? -4.187 -3.479 4.486 1.00 95.25 74 LEU A N 1
ATOM 604 C CA . LEU A 1 74 ? -4.553 -2.162 3.956 1.00 95.25 74 LEU A CA 1
ATOM 605 C C . LEU A 1 74 ? -6.064 -2.009 3.783 1.00 95.25 74 LEU A C 1
ATOM 607 O O . LEU A 1 74 ? -6.602 -0.956 4.120 1.00 95.25 74 LEU A O 1
ATOM 611 N N . TYR A 1 75 ? -6.754 -3.044 3.305 1.00 94.88 75 TYR A N 1
ATOM 612 C CA . TYR A 1 75 ? -8.210 -3.059 3.205 1.00 94.88 75 TYR A CA 1
ATOM 613 C C . TYR A 1 75 ? -8.842 -2.865 4.585 1.00 94.88 75 TYR A C 1
ATOM 615 O O . TYR A 1 75 ? -9.628 -1.939 4.780 1.00 94.88 75 TYR A O 1
ATOM 623 N N . LYS A 1 76 ? -8.428 -3.644 5.590 1.00 95.06 76 LYS A N 1
ATOM 624 C CA . LYS A 1 76 ? -8.915 -3.491 6.968 1.00 95.06 76 LYS A CA 1
ATOM 625 C C . LYS A 1 76 ? -8.676 -2.081 7.514 1.00 95.06 76 LYS A C 1
ATOM 627 O O . LYS A 1 76 ? -9.577 -1.492 8.120 1.00 95.06 76 LYS A O 1
ATOM 632 N N . LEU A 1 77 ? -7.482 -1.528 7.299 1.00 94.81 77 LEU A N 1
ATOM 633 C CA . LEU A 1 77 ? -7.133 -0.185 7.750 1.00 94.81 77 LEU A CA 1
ATOM 634 C C . LEU A 1 77 ? -8.023 0.877 7.086 1.00 94.81 77 LEU A C 1
ATOM 636 O O . LEU A 1 77 ? -8.699 1.636 7.788 1.00 94.81 77 LEU A O 1
ATOM 640 N N . LEU A 1 78 ? -8.036 0.914 5.751 1.00 92.75 78 LEU A N 1
ATOM 641 C CA . LEU A 1 78 ? -8.690 1.953 4.953 1.00 92.75 78 LEU A CA 1
ATOM 642 C C . LEU A 1 78 ? -10.216 1.846 4.972 1.00 92.75 78 LEU A C 1
ATOM 644 O O . LEU A 1 78 ? -10.895 2.870 5.033 1.00 92.75 78 LEU A O 1
ATOM 648 N N . CYS A 1 79 ? -10.758 0.632 5.004 1.00 92.88 79 CYS A N 1
ATOM 649 C CA . CYS A 1 79 ? -12.193 0.367 4.896 1.00 92.88 79 CYS A CA 1
ATOM 650 C C . CYS A 1 79 ? -12.892 0.236 6.258 1.00 92.88 79 CYS A C 1
ATOM 652 O O . CYS A 1 79 ? -14.037 -0.202 6.345 1.00 92.88 79 CYS A O 1
ATOM 654 N N . GLY A 1 80 ? -12.231 0.663 7.339 1.00 90.88 80 GLY A N 1
ATOM 655 C CA . GLY A 1 80 ? -12.894 0.896 8.620 1.00 90.88 80 GLY A CA 1
ATOM 656 C C . GLY A 1 80 ? -13.018 -0.326 9.531 1.00 90.88 80 GLY A C 1
ATOM 657 O O . GLY A 1 80 ? -13.826 -0.291 10.459 1.00 90.88 80 GLY A O 1
ATOM 658 N N . ASN A 1 81 ? -12.217 -1.381 9.337 1.00 94.12 81 ASN A N 1
ATOM 659 C CA . ASN A 1 81 ? -12.230 -2.539 10.235 1.00 94.12 81 ASN A CA 1
ATOM 660 C C . ASN A 1 81 ? -11.932 -2.100 11.688 1.00 94.12 81 ASN A C 1
ATOM 662 O O . ASN A 1 81 ? -10.973 -1.346 11.895 1.00 94.12 81 ASN A O 1
ATOM 666 N N . PRO A 1 82 ? -12.714 -2.525 12.700 1.00 93.81 82 PRO A N 1
ATOM 667 C CA . PRO A 1 82 ? -12.530 -2.102 14.090 1.00 93.81 82 PRO A CA 1
ATOM 668 C C . PRO A 1 82 ? -11.132 -2.344 14.665 1.00 93.81 82 PRO A C 1
ATOM 670 O O . PRO A 1 82 ? -10.717 -1.571 15.521 1.00 93.81 82 PRO A O 1
ATOM 673 N N . GLU A 1 83 ? -10.399 -3.348 14.174 1.00 95.06 83 GLU A N 1
ATOM 674 C CA . GLU A 1 83 ? -9.036 -3.669 14.624 1.00 95.06 83 GLU A CA 1
ATOM 675 C C . GLU A 1 83 ? -8.076 -2.475 14.515 1.00 95.06 83 GLU A C 1
ATOM 677 O O . GLU A 1 83 ? -7.195 -2.326 15.350 1.00 95.06 83 GLU A O 1
ATOM 682 N N . TYR A 1 84 ? -8.289 -1.603 13.526 1.00 95.75 84 TYR A N 1
ATOM 683 C CA . TYR A 1 84 ? -7.435 -0.450 13.238 1.00 95.75 84 TYR A CA 1
ATOM 684 C C . TYR A 1 84 ? -7.982 0.875 13.797 1.00 95.75 84 TYR A C 1
ATOM 686 O O . TYR A 1 84 ? -7.685 1.955 13.278 1.00 95.75 84 TYR A O 1
ATOM 694 N N . SER A 1 85 ? -8.882 0.842 14.790 1.00 94.00 85 SER A N 1
ATOM 695 C CA . SER A 1 85 ? -9.542 2.063 15.272 1.00 94.00 85 SER A CA 1
ATOM 696 C C . SER A 1 85 ? -8.576 3.079 15.871 1.00 94.00 85 SER A C 1
ATOM 698 O O . SER A 1 85 ? -8.787 4.277 15.682 1.00 94.00 85 SER A O 1
ATOM 700 N N . GLU A 1 86 ? -7.542 2.624 16.579 1.00 94.06 86 GLU A N 1
ATOM 701 C CA . GLU A 1 86 ? -6.566 3.509 17.218 1.00 94.06 86 GLU A CA 1
ATOM 702 C C . GLU A 1 86 ? -5.572 4.064 16.199 1.00 94.06 86 GLU A C 1
ATOM 704 O O . GLU A 1 86 ? -5.388 5.277 16.120 1.00 94.06 86 GLU A O 1
ATOM 709 N N . GLU A 1 87 ? -5.046 3.217 15.319 1.00 94.62 87 GLU A N 1
ATOM 710 C CA . GLU A 1 87 ? -4.151 3.608 14.232 1.00 94.62 87 GLU A CA 1
ATOM 711 C C . GLU A 1 87 ? -4.813 4.642 13.317 1.00 94.62 87 GLU A C 1
ATOM 713 O O . GLU A 1 87 ? -4.196 5.634 12.928 1.00 94.62 87 GLU A O 1
ATOM 718 N N . ARG A 1 88 ? -6.110 4.484 13.021 1.00 94.12 88 ARG A N 1
ATOM 719 C CA . ARG A 1 88 ? -6.868 5.497 12.275 1.00 94.12 88 ARG A CA 1
ATOM 720 C C . ARG A 1 88 ? -6.973 6.824 13.017 1.00 94.12 88 ARG A C 1
ATOM 722 O O . ARG A 1 88 ? -6.921 7.868 12.374 1.00 94.12 88 ARG A O 1
ATOM 729 N N . LYS A 1 89 ? -7.124 6.832 14.347 1.00 91.44 89 LYS A N 1
ATOM 730 C CA . LYS A 1 89 ? -7.134 8.091 15.119 1.00 91.44 89 LYS A CA 1
ATOM 731 C C . LYS A 1 89 ? -5.787 8.803 15.016 1.00 91.44 89 LYS A C 1
ATOM 733 O O . LYS A 1 89 ? -5.769 10.020 14.836 1.00 91.44 89 LYS A O 1
ATOM 738 N N . GLU A 1 90 ? -4.685 8.064 15.081 1.00 89.88 90 GLU A N 1
ATOM 739 C CA . GLU A 1 90 ? -3.338 8.620 14.926 1.00 89.88 90 GLU A CA 1
ATOM 740 C C . GLU A 1 90 ? -3.115 9.172 13.513 1.00 89.88 90 GLU A C 1
ATOM 742 O O . GLU A 1 90 ? -2.715 10.329 13.347 1.00 89.88 90 GLU A O 1
ATOM 747 N N . LEU A 1 91 ? -3.471 8.392 12.488 1.00 90.56 91 LEU A N 1
ATOM 748 C CA . LEU A 1 91 ? -3.401 8.812 11.087 1.00 90.56 91 LEU A CA 1
ATOM 749 C C . LEU A 1 91 ? -4.267 10.047 10.820 1.00 90.56 91 LEU A C 1
ATOM 751 O O . LEU A 1 91 ? -3.844 10.938 10.085 1.00 90.56 91 LEU A O 1
ATOM 755 N N . ASN A 1 92 ? -5.431 10.165 11.464 1.00 89.25 92 ASN A N 1
ATOM 756 C CA . ASN A 1 92 ? -6.259 11.367 11.364 1.00 89.25 92 ASN A CA 1
ATOM 757 C C . ASN A 1 92 ? -5.534 12.609 11.869 1.00 89.25 92 ASN A C 1
ATOM 759 O O . ASN A 1 92 ? -5.648 13.670 11.253 1.00 89.25 92 ASN A O 1
ATOM 763 N N . GLY A 1 93 ? -4.794 12.483 12.972 1.00 86.19 93 GLY A N 1
ATOM 764 C CA . GLY A 1 93 ? -3.953 13.555 13.493 1.00 86.19 93 GLY A CA 1
ATOM 765 C C . GLY A 1 93 ? -2.882 13.967 12.486 1.00 86.19 93 GLY A C 1
ATOM 766 O O . GLY A 1 93 ? -2.721 15.157 12.220 1.00 86.19 93 GLY A O 1
ATOM 767 N N . ILE A 1 94 ? -2.210 12.994 11.866 1.00 84.94 94 ILE A N 1
ATOM 768 C CA . ILE A 1 94 ? -1.177 13.229 10.845 1.00 84.94 94 ILE A CA 1
ATOM 769 C C . ILE A 1 94 ? -1.763 13.955 9.630 1.00 84.94 94 ILE A C 1
ATOM 771 O O . ILE A 1 94 ? -1.277 15.023 9.267 1.00 84.94 94 ILE A O 1
ATOM 775 N N . ILE A 1 95 ? -2.838 13.421 9.050 1.00 85.44 95 ILE A N 1
ATOM 776 C CA . ILE A 1 95 ? -3.446 13.943 7.818 1.00 85.44 95 ILE A CA 1
ATOM 777 C C . ILE A 1 95 ? -4.046 15.336 8.041 1.00 85.44 95 ILE A C 1
ATOM 779 O O . ILE A 1 95 ? -3.905 16.218 7.197 1.00 85.44 95 ILE A O 1
ATOM 783 N N . SER A 1 96 ? -4.681 15.559 9.196 1.00 80.06 96 SER A N 1
ATOM 784 C CA . SER A 1 96 ? -5.305 16.851 9.511 1.00 80.06 96 SER A CA 1
ATOM 785 C C . SER A 1 96 ? -4.282 17.933 9.854 1.00 80.06 96 SER A C 1
ATOM 787 O O . SER A 1 96 ? -4.542 19.112 9.629 1.00 80.06 96 SER A O 1
ATOM 789 N N . SER A 1 97 ? -3.143 17.556 10.445 1.00 71.44 97 SER A N 1
ATOM 790 C CA . SER A 1 97 ? -2.126 18.519 10.869 1.00 71.44 97 SER A CA 1
ATOM 791 C C . SER A 1 97 ? -1.209 18.907 9.721 1.00 71.44 97 SER A C 1
ATOM 793 O O . SER A 1 97 ? -0.883 20.086 9.580 1.00 71.44 97 SER A O 1
ATOM 795 N N . HIS A 1 98 ? -0.767 17.948 8.910 1.00 59.19 98 HIS A N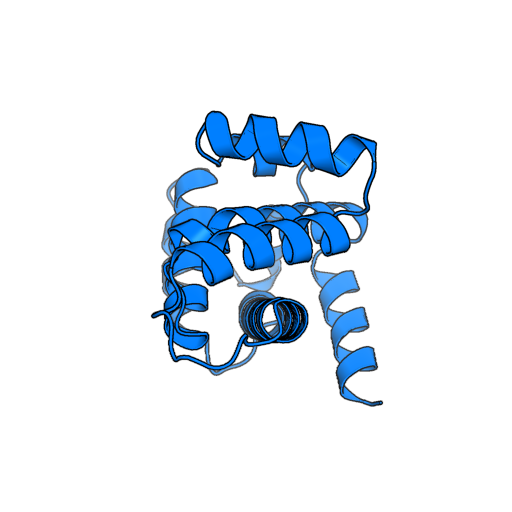 1
ATOM 796 C CA . HIS A 1 98 ? 0.233 18.153 7.874 1.00 59.19 98 HIS A CA 1
ATOM 797 C C . HIS A 1 98 ? -0.220 17.394 6.624 1.00 59.19 98 HIS A C 1
ATOM 799 O O . HIS A 1 98 ? -0.336 16.173 6.647 1.00 59.19 98 HIS A O 1
ATOM 805 N N . ASN A 1 99 ? -0.400 18.088 5.497 1.00 67.44 99 ASN A N 1
ATOM 806 C CA . ASN A 1 99 ? -0.591 17.465 4.178 1.00 67.44 99 ASN A CA 1
ATOM 807 C C . ASN A 1 99 ? 0.714 16.783 3.686 1.00 67.44 99 ASN A C 1
ATOM 809 O O . ASN A 1 99 ? 1.193 17.015 2.578 1.00 67.44 99 ASN A O 1
ATOM 813 N N . ASN A 1 100 ? 1.368 16.014 4.561 1.00 83.50 100 ASN A N 1
ATOM 814 C CA . ASN A 1 100 ? 2.665 15.391 4.371 1.00 83.50 100 ASN A CA 1
ATOM 815 C C . ASN A 1 100 ? 2.463 13.912 4.032 1.00 83.50 100 ASN A C 1
ATOM 817 O O . ASN A 1 100 ? 2.475 13.033 4.894 1.00 83.50 100 ASN A O 1
ATOM 821 N N . LYS A 1 101 ? 2.289 13.654 2.737 1.00 87.12 101 LYS A N 1
ATOM 822 C CA . LYS A 1 101 ? 2.050 12.320 2.167 1.00 87.12 101 LYS A CA 1
ATOM 823 C C . LYS A 1 101 ? 3.172 11.333 2.485 1.00 87.12 101 LYS A C 1
ATOM 825 O O . LYS A 1 101 ? 2.904 10.156 2.693 1.00 87.12 101 LYS A O 1
ATOM 830 N N . THR A 1 102 ? 4.412 11.810 2.602 1.00 90.75 102 THR A N 1
ATOM 831 C CA . THR A 1 102 ? 5.551 10.981 3.017 1.00 90.75 102 THR A CA 1
ATOM 832 C C . THR A 1 102 ? 5.368 10.445 4.427 1.00 90.75 102 THR A C 1
ATOM 834 O O . THR A 1 102 ? 5.601 9.260 4.659 1.00 90.75 102 THR A O 1
ATOM 837 N N . LEU A 1 103 ? 4.896 11.283 5.354 1.00 90.44 103 LEU A N 1
ATOM 838 C CA . LEU A 1 103 ? 4.609 10.840 6.714 1.00 90.44 103 LEU A CA 1
ATOM 839 C C . LEU A 1 103 ? 3.472 9.809 6.719 1.00 90.44 103 LEU A C 1
ATOM 841 O O . LEU A 1 103 ? 3.637 8.749 7.312 1.00 90.44 103 LEU A O 1
ATOM 845 N N . VAL A 1 104 ? 2.392 10.053 5.968 1.00 91.25 104 VAL A N 1
ATOM 846 C CA . VAL A 1 104 ? 1.266 9.109 5.821 1.00 91.25 104 VAL A CA 1
ATOM 847 C C . VAL A 1 104 ? 1.735 7.747 5.304 1.00 91.25 104 VAL A C 1
ATOM 849 O O . VAL A 1 104 ? 1.480 6.729 5.944 1.00 91.25 104 VAL A O 1
ATOM 852 N N . VAL A 1 105 ? 2.473 7.718 4.189 1.00 93.62 105 VAL A N 1
ATOM 853 C CA . VAL A 1 105 ? 3.004 6.472 3.614 1.00 93.62 105 VAL A CA 1
ATOM 854 C C . VAL A 1 105 ? 3.938 5.777 4.601 1.00 93.62 105 VAL A C 1
ATOM 856 O O . VAL A 1 105 ? 3.842 4.562 4.764 1.00 93.62 105 VAL A O 1
ATOM 859 N N . SER A 1 106 ? 4.802 6.517 5.301 1.00 93.38 106 SER A N 1
ATOM 860 C CA . SER A 1 106 ? 5.719 5.931 6.285 1.00 93.38 106 SER A CA 1
ATOM 861 C C . SER A 1 106 ? 4.987 5.305 7.476 1.00 93.38 106 SER A C 1
ATOM 863 O O . SER A 1 106 ? 5.301 4.176 7.854 1.00 93.38 106 SER A O 1
ATOM 865 N N . SER A 1 107 ? 3.970 5.984 8.016 1.00 93.81 107 SER A N 1
ATOM 866 C CA . SER A 1 107 ? 3.169 5.503 9.141 1.00 93.81 107 SER A CA 1
ATOM 867 C C . SER A 1 107 ? 2.368 4.269 8.757 1.00 93.81 107 SER A C 1
ATOM 869 O O . SER A 1 107 ? 2.457 3.253 9.439 1.00 93.81 107 SER A O 1
ATOM 871 N N . ILE A 1 108 ? 1.656 4.317 7.627 1.00 95.50 108 ILE A N 1
ATOM 872 C CA . ILE A 1 108 ? 0.874 3.178 7.134 1.00 95.50 108 ILE A CA 1
ATOM 873 C C . ILE A 1 108 ? 1.791 1.985 6.874 1.00 95.50 108 ILE A C 1
ATOM 875 O O . ILE A 1 108 ? 1.517 0.883 7.333 1.00 95.50 108 ILE A O 1
ATOM 879 N N . SER A 1 109 ? 2.934 2.195 6.226 1.00 96.00 109 SER A N 1
ATOM 880 C CA . SER A 1 109 ? 3.864 1.100 5.931 1.00 96.00 109 SER A CA 1
ATOM 881 C C . SER A 1 109 ? 4.490 0.498 7.190 1.00 96.00 109 SER A C 1
ATOM 883 O O . SER A 1 109 ? 4.756 -0.700 7.222 1.00 96.00 109 SER A O 1
ATOM 885 N N . GLY A 1 110 ? 4.702 1.301 8.238 1.00 95.88 110 GLY A N 1
ATOM 886 C CA . GLY A 1 110 ? 5.126 0.819 9.552 1.00 95.88 110 GLY A CA 1
ATOM 887 C C . GLY A 1 110 ? 4.050 -0.019 10.247 1.00 95.88 110 GLY A C 1
ATOM 888 O O . GLY A 1 110 ? 4.340 -1.129 10.693 1.00 95.88 110 GLY A O 1
ATOM 889 N N . ILE A 1 111 ? 2.810 0.482 10.278 1.00 95.88 111 ILE A N 1
ATOM 890 C CA . ILE A 1 111 ? 1.644 -0.218 10.837 1.00 95.88 111 ILE A CA 1
ATOM 891 C C . ILE A 1 111 ? 1.471 -1.574 10.148 1.00 95.88 111 ILE A C 1
ATOM 893 O O . ILE A 1 111 ? 1.512 -2.613 10.805 1.00 95.88 111 ILE A O 1
ATOM 897 N N . ILE A 1 112 ? 1.365 -1.579 8.818 1.00 96.31 112 ILE A N 1
ATOM 898 C CA . ILE A 1 112 ? 1.151 -2.799 8.035 1.00 96.31 112 ILE A CA 1
ATOM 899 C C . ILE A 1 112 ? 2.355 -3.740 8.142 1.00 96.31 112 ILE A C 1
ATOM 901 O O . ILE A 1 112 ? 2.181 -4.935 8.366 1.00 96.31 112 ILE A O 1
ATOM 905 N N . GLY A 1 113 ? 3.582 -3.212 8.073 1.00 93.12 113 GLY A N 1
ATOM 906 C CA . GLY A 1 113 ? 4.804 -3.999 8.245 1.00 93.12 113 GLY A CA 1
ATOM 907 C C . GLY A 1 113 ? 4.840 -4.776 9.562 1.00 93.12 113 GLY A C 1
ATOM 908 O O . GLY A 1 113 ? 5.178 -5.960 9.571 1.00 93.12 113 GLY A O 1
ATOM 909 N N . SER A 1 114 ? 4.399 -4.153 10.661 1.00 92.50 114 SER A N 1
ATOM 910 C CA . SER A 1 114 ? 4.322 -4.810 11.972 1.00 92.50 114 SER A CA 1
ATOM 911 C C . SER A 1 114 ? 3.326 -5.978 12.019 1.00 92.50 114 SER A C 1
ATOM 913 O O . SER A 1 114 ? 3.533 -6.925 12.775 1.00 92.50 114 SER A O 1
ATOM 915 N N . LYS A 1 115 ? 2.280 -5.941 11.185 1.00 93.19 115 LYS A N 1
ATOM 916 C CA . LYS A 1 115 ? 1.231 -6.969 11.104 1.00 93.19 115 LYS A CA 1
ATOM 917 C C . LYS A 1 115 ? 1.651 -8.148 10.234 1.00 93.19 115 LYS A C 1
ATOM 919 O O . LYS A 1 115 ? 1.357 -9.290 10.569 1.00 93.19 115 LYS A O 1
ATOM 924 N N . VAL A 1 116 ? 2.371 -7.874 9.144 1.00 90.38 116 VAL A N 1
ATOM 925 C CA . VAL A 1 116 ? 2.796 -8.898 8.171 1.00 90.38 116 VAL A CA 1
ATOM 926 C C . VAL A 1 116 ? 4.217 -9.424 8.405 1.00 90.38 116 VAL A C 1
ATOM 928 O O . VAL A 1 116 ? 4.667 -10.306 7.682 1.00 90.38 116 VAL A O 1
ATOM 931 N N . GLY A 1 117 ? 4.940 -8.899 9.400 1.00 88.25 117 GLY A N 1
ATOM 932 C CA . GLY A 1 117 ? 6.289 -9.357 9.754 1.00 88.25 117 GLY A CA 1
ATOM 933 C C . GLY A 1 117 ? 7.400 -8.855 8.825 1.00 88.25 117 GLY A C 1
ATOM 934 O O . GLY A 1 117 ? 8.466 -9.465 8.760 1.00 88.25 117 GLY A O 1
ATOM 935 N N . LEU A 1 118 ? 7.178 -7.744 8.116 1.00 87.75 118 LEU A N 1
ATOM 936 C CA . LEU A 1 118 ? 8.152 -7.142 7.203 1.00 87.75 118 LEU A CA 1
ATOM 937 C C . LEU A 1 118 ? 8.520 -5.722 7.637 1.00 87.75 118 LEU A C 1
ATOM 939 O O . LEU A 1 118 ? 7.706 -4.970 8.169 1.00 87.75 118 LEU A O 1
ATOM 943 N N . ALA A 1 119 ? 9.759 -5.314 7.364 1.00 89.75 119 ALA A N 1
ATOM 944 C CA . ALA A 1 119 ? 10.188 -3.948 7.632 1.00 89.75 119 ALA A CA 1
ATOM 945 C C . ALA A 1 119 ? 9.381 -2.946 6.787 1.00 89.75 119 ALA A C 1
ATOM 947 O O . ALA A 1 119 ? 9.259 -3.111 5.572 1.00 89.75 119 ALA A O 1
ATOM 948 N N . GLY A 1 120 ? 8.917 -1.851 7.399 1.00 89.81 120 GLY A N 1
ATOM 949 C CA . GLY A 1 120 ? 8.110 -0.833 6.710 1.00 89.81 120 GLY A CA 1
ATOM 950 C C . GLY A 1 120 ? 8.775 -0.233 5.461 1.00 89.81 120 GLY A C 1
ATOM 951 O O . GLY A 1 120 ? 8.086 0.161 4.528 1.00 89.81 120 GLY A O 1
ATOM 952 N N . THR A 1 121 ? 10.113 -0.241 5.383 1.00 88.12 121 THR A N 1
ATOM 953 C CA . THR A 1 121 ? 10.866 0.206 4.194 1.00 88.12 121 THR A CA 1
ATOM 954 C C . THR A 1 121 ? 10.634 -0.674 2.956 1.00 88.12 121 THR A C 1
ATOM 956 O O . THR A 1 121 ? 10.711 -0.185 1.830 1.00 88.12 121 THR A O 1
ATOM 959 N N . PHE A 1 122 ? 10.324 -1.963 3.150 1.00 89.88 122 PHE A N 1
ATOM 960 C CA . PHE A 1 122 ? 9.966 -2.885 2.068 1.00 89.88 122 PHE A CA 1
ATOM 961 C C . PHE A 1 122 ? 8.490 -2.760 1.691 1.00 89.88 122 PHE A C 1
ATOM 963 O O . PHE A 1 122 ? 8.150 -2.916 0.521 1.00 89.88 122 PHE A O 1
ATOM 970 N N . ILE A 1 123 ? 7.644 -2.414 2.665 1.00 93.75 123 ILE A N 1
ATOM 971 C CA . ILE A 1 123 ? 6.202 -2.223 2.484 1.00 93.75 123 ILE A CA 1
ATOM 972 C C . ILE A 1 123 ? 5.878 -0.903 1.778 1.00 93.75 123 ILE A C 1
ATOM 974 O O . ILE A 1 123 ? 4.945 -0.860 0.987 1.00 93.75 123 ILE A O 1
ATOM 978 N N . ALA A 1 124 ? 6.657 0.162 1.992 1.00 95.25 124 ALA A N 1
ATOM 979 C CA . ALA A 1 124 ? 6.344 1.491 1.458 1.00 95.25 124 ALA A CA 1
ATOM 980 C C . ALA A 1 124 ? 6.115 1.549 -0.066 1.00 95.25 124 ALA A C 1
ATOM 982 O O . ALA A 1 124 ? 5.091 2.098 -0.481 1.00 95.25 124 ALA A O 1
ATOM 983 N N . PRO A 1 125 ? 6.968 0.945 -0.911 1.00 95.00 125 PRO A N 1
ATOM 984 C CA . PRO A 1 125 ? 6.700 0.800 -2.344 1.00 95.00 125 PRO A CA 1
ATOM 985 C C . PRO A 1 125 ? 5.385 0.097 -2.680 1.00 95.00 125 PRO A C 1
ATOM 987 O O . PRO A 1 125 ? 4.670 0.532 -3.578 1.00 95.00 125 PRO A O 1
ATOM 990 N N . VAL A 1 126 ? 5.045 -0.958 -1.940 1.00 95.81 126 VAL A N 1
ATOM 991 C CA . VAL A 1 126 ? 3.809 -1.727 -2.137 1.00 95.81 126 VAL A CA 1
ATOM 992 C C . VAL A 1 126 ? 2.590 -0.893 -1.749 1.00 95.81 126 VAL A C 1
ATOM 994 O O . VAL A 1 126 ? 1.637 -0.818 -2.519 1.00 95.81 126 VAL A O 1
ATOM 997 N N . THR A 1 127 ? 2.650 -0.193 -0.611 1.00 95.06 127 THR A N 1
ATOM 998 C CA . THR A 1 127 ? 1.613 0.755 -0.175 1.00 95.06 127 THR A CA 1
ATOM 999 C C . THR A 1 127 ? 1.341 1.800 -1.254 1.00 95.06 127 THR A C 1
ATOM 1001 O O . THR A 1 127 ? 0.190 2.042 -1.603 1.00 95.06 127 THR A O 1
ATOM 1004 N N . VAL A 1 128 ? 2.395 2.389 -1.827 1.00 94.94 128 VAL A N 1
ATOM 1005 C CA . VAL A 1 128 ? 2.274 3.391 -2.895 1.00 94.94 128 VAL A CA 1
ATOM 1006 C C . VAL A 1 128 ? 1.645 2.805 -4.157 1.00 94.94 128 VAL A C 1
ATOM 1008 O O . VAL A 1 128 ? 0.755 3.431 -4.722 1.00 94.94 128 VAL A O 1
ATOM 1011 N N . LEU A 1 129 ? 2.041 1.604 -4.585 1.00 94.31 129 LEU A N 1
ATOM 1012 C CA . LEU A 1 129 ? 1.454 0.941 -5.758 1.00 94.31 129 LEU A CA 1
ATOM 1013 C C . LEU A 1 129 ? -0.038 0.627 -5.568 1.00 94.31 129 LEU A C 1
ATOM 1015 O O . LEU A 1 129 ? -0.838 0.799 -6.494 1.00 94.31 129 LEU A O 1
ATOM 1019 N N . ILE A 1 130 ? -0.433 0.234 -4.356 1.00 93.12 130 ILE A N 1
ATOM 1020 C CA . ILE A 1 130 ? -1.841 0.034 -4.002 1.00 93.12 130 ILE A CA 1
ATOM 1021 C C . ILE A 1 130 ? -2.577 1.377 -3.984 1.00 93.12 130 ILE A C 1
ATOM 1023 O O . ILE A 1 130 ? -3.649 1.477 -4.573 1.00 93.12 130 ILE A O 1
ATOM 1027 N N . PHE A 1 131 ? -1.994 2.441 -3.422 1.00 92.00 131 PHE A N 1
ATOM 1028 C CA . PHE A 1 131 ? -2.596 3.780 -3.459 1.00 92.00 131 PHE A CA 1
ATOM 1029 C C . PHE A 1 131 ? -2.780 4.288 -4.887 1.00 92.00 131 PHE A C 1
ATOM 1031 O O . PHE A 1 131 ? -3.850 4.777 -5.213 1.00 92.00 131 PHE A O 1
ATOM 1038 N N . MET A 1 132 ? -1.807 4.084 -5.775 1.00 89.62 132 MET A N 1
ATOM 1039 C CA . MET A 1 132 ? -1.944 4.404 -7.201 1.00 89.62 132 MET A CA 1
ATOM 1040 C C . MET A 1 132 ? -3.071 3.614 -7.882 1.00 89.62 132 MET A C 1
ATOM 1042 O O . MET A 1 132 ? -3.672 4.088 -8.843 1.00 89.62 132 MET A O 1
ATOM 1046 N N . THR A 1 133 ? -3.352 2.396 -7.420 1.00 87.56 133 THR A N 1
ATOM 1047 C CA . THR A 1 133 ? -4.482 1.600 -7.919 1.00 87.56 133 THR A CA 1
ATOM 1048 C C . THR A 1 133 ? -5.799 2.170 -7.404 1.00 87.56 133 THR A C 1
ATOM 1050 O O . THR A 1 133 ? -6.716 2.419 -8.185 1.00 87.56 133 THR A O 1
ATOM 1053 N N . ILE A 1 134 ? -5.856 2.468 -6.107 1.00 88.50 134 ILE A N 1
ATOM 1054 C CA . ILE A 1 134 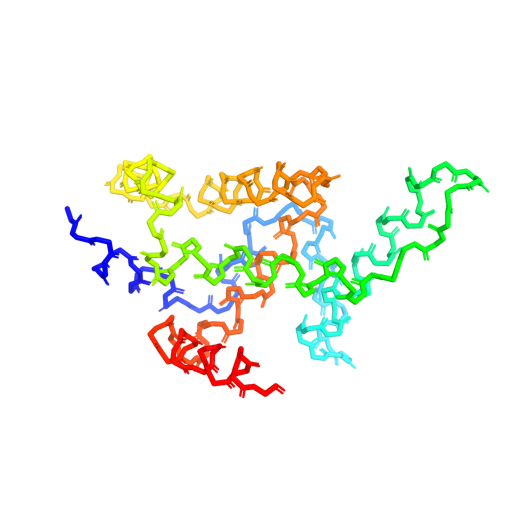? -6.996 3.092 -5.437 1.00 88.50 134 ILE A CA 1
ATOM 1055 C C . ILE A 1 134 ? -7.341 4.443 -6.070 1.00 88.50 134 ILE A C 1
ATOM 1057 O O . ILE A 1 134 ? -8.501 4.689 -6.379 1.00 88.50 134 ILE A O 1
ATOM 1061 N N . SER A 1 135 ? -6.354 5.290 -6.355 1.00 84.94 135 SER A N 1
ATOM 1062 C CA . SER A 1 135 ? -6.547 6.610 -6.961 1.00 84.94 135 SER A CA 1
ATOM 1063 C C . SER A 1 135 ? -7.222 6.572 -8.341 1.00 84.94 135 SER A C 1
ATOM 1065 O O . SER A 1 135 ? -7.785 7.577 -8.769 1.00 84.94 135 SER A O 1
ATOM 1067 N N . LYS A 1 136 ? -7.225 5.423 -9.036 1.00 83.50 136 LYS A N 1
ATOM 1068 C CA . LYS A 1 136 ? -7.962 5.242 -10.301 1.00 83.50 136 LYS A CA 1
ATOM 1069 C C . LYS A 1 136 ? -9.451 4.939 -10.105 1.00 83.50 136 LYS A C 1
ATOM 1071 O O . LYS A 1 136 ? -10.232 5.205 -11.014 1.00 83.50 136 LYS A O 1
ATOM 1076 N N . VAL A 1 137 ? -9.837 4.354 -8.970 1.00 86.38 137 VAL A N 1
ATOM 1077 C CA . VAL A 1 137 ? -11.199 3.840 -8.720 1.00 86.38 137 VAL A CA 1
ATOM 1078 C C . VAL A 1 137 ? -11.883 4.462 -7.500 1.00 86.38 137 VAL A C 1
ATOM 1080 O O . VAL A 1 137 ? -13.077 4.261 -7.316 1.00 86.38 137 VAL A O 1
ATOM 1083 N N . SER A 1 138 ? -11.171 5.276 -6.720 1.00 87.62 138 SER A N 1
ATOM 1084 C CA . SER A 1 138 ? -11.479 5.730 -5.356 1.00 87.62 138 SER A CA 1
ATOM 1085 C C . SER A 1 138 ? -11.371 4.645 -4.285 1.00 87.62 138 SER A C 1
ATOM 1087 O O . SER A 1 138 ? -11.619 3.462 -4.535 1.00 87.62 138 SER A O 1
ATOM 1089 N N . VAL A 1 139 ? -11.071 5.054 -3.051 1.00 87.44 139 VAL A N 1
ATOM 1090 C CA . VAL A 1 139 ? -11.028 4.121 -1.909 1.00 87.44 139 VAL A CA 1
ATOM 1091 C C . VAL A 1 139 ? -12.379 3.445 -1.681 1.00 87.44 139 VAL A C 1
ATOM 1093 O O . VAL A 1 139 ? -12.417 2.247 -1.428 1.00 87.44 139 VAL A O 1
ATOM 1096 N N . ASN A 1 140 ? -13.494 4.174 -1.805 1.00 88.94 140 ASN A N 1
ATOM 1097 C CA . ASN A 1 140 ? -14.821 3.606 -1.552 1.00 88.94 140 ASN A CA 1
ATOM 1098 C C . ASN A 1 140 ? -15.151 2.469 -2.529 1.00 88.94 140 ASN A C 1
ATOM 1100 O O . ASN A 1 140 ? -15.629 1.419 -2.103 1.00 88.94 140 ASN A O 1
ATOM 1104 N N . ALA A 1 141 ? -14.864 2.644 -3.824 1.00 89.25 141 ALA A N 1
ATOM 1105 C CA . ALA A 1 141 ? -15.087 1.574 -4.796 1.00 89.25 141 ALA A CA 1
ATOM 1106 C C . ALA A 1 141 ? -14.114 0.408 -4.583 1.00 89.25 141 ALA A C 1
ATOM 1108 O O . ALA A 1 141 ? -14.507 -0.748 -4.717 1.00 89.25 141 ALA A O 1
ATOM 1109 N N . TRP A 1 142 ? -12.864 0.701 -4.208 1.00 91.50 142 TRP A N 1
ATOM 1110 C CA . TRP A 1 142 ? -11.892 -0.334 -3.872 1.00 91.50 142 TRP A CA 1
ATOM 1111 C C . TRP A 1 142 ? -12.344 -1.176 -2.670 1.00 91.50 142 TRP A C 1
ATOM 1113 O O . TRP A 1 142 ? -12.294 -2.399 -2.743 1.00 91.50 142 TRP A O 1
ATOM 1123 N N . CYS A 1 143 ? -12.871 -0.554 -1.610 1.00 91.56 143 CYS A N 1
ATOM 1124 C CA . CYS A 1 143 ? -13.422 -1.2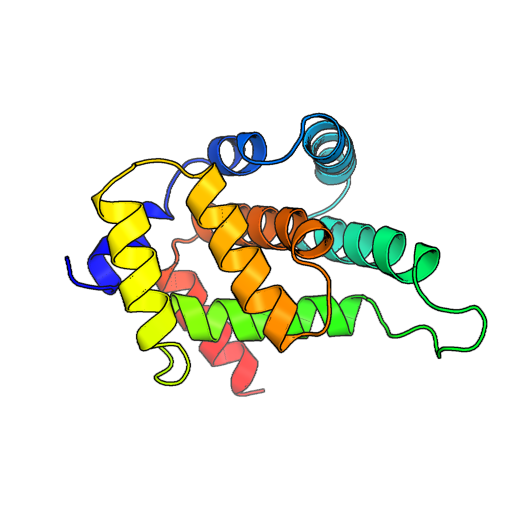61 -0.452 1.00 91.56 143 CYS A CA 1
ATOM 1125 C C . CYS A 1 143 ? -14.584 -2.193 -0.828 1.00 91.56 143 CYS A C 1
ATOM 1127 O O . CYS A 1 143 ? -14.624 -3.341 -0.387 1.00 91.56 143 CYS A O 1
ATOM 1129 N N . GLU A 1 144 ? -15.521 -1.726 -1.658 1.00 91.69 144 GLU A N 1
ATOM 1130 C CA . GLU A 1 144 ? -16.634 -2.564 -2.121 1.00 91.69 144 GLU A CA 1
ATOM 1131 C C . GLU A 1 144 ? -16.165 -3.718 -3.014 1.00 91.69 144 GLU A C 1
ATOM 1133 O O . GLU A 1 144 ? -16.729 -4.809 -2.949 1.00 91.69 144 GLU A O 1
ATOM 1138 N N . TRP A 1 145 ? -15.118 -3.508 -3.816 1.00 88.19 145 TRP A N 1
ATOM 1139 C CA . TRP A 1 145 ? -14.522 -4.568 -4.626 1.00 88.19 145 TRP A CA 1
ATOM 1140 C C . TRP A 1 145 ? -13.828 -5.627 -3.757 1.00 88.19 145 TRP A C 1
ATOM 1142 O O . TRP A 1 145 ? -14.107 -6.813 -3.909 1.00 88.19 145 TRP A O 1
ATOM 1152 N N . GLN A 1 146 ? -13.004 -5.220 -2.786 1.00 87.94 146 GLN A N 1
ATOM 1153 C CA . GLN A 1 146 ? -12.305 -6.161 -1.897 1.00 87.94 146 GLN A CA 1
ATOM 1154 C C . GLN A 1 146 ? -13.269 -7.021 -1.063 1.00 87.94 146 GLN A C 1
ATOM 1156 O O . GLN A 1 146 ? -13.015 -8.201 -0.839 1.00 87.94 146 GLN A O 1
ATOM 1161 N N . LYS A 1 147 ? -14.423 -6.475 -0.667 1.00 85.31 147 LYS A N 1
ATOM 1162 C CA . LYS A 1 147 ? -15.478 -7.236 0.021 1.00 85.31 147 LYS A CA 1
ATOM 1163 C C . LYS A 1 147 ? -16.024 -8.407 -0.813 1.00 85.31 147 LYS A C 1
ATOM 1165 O O . LYS A 1 147 ? -16.463 -9.408 -0.248 1.00 85.31 147 LYS A O 1
ATOM 1170 N N . GLN A 1 148 ? -16.032 -8.278 -2.141 1.00 71.56 148 GLN A N 1
ATOM 1171 C CA . GLN A 1 148 ? -16.488 -9.333 -3.054 1.00 71.56 148 GLN A CA 1
ATOM 1172 C C . GLN A 1 148 ? -15.432 -10.436 -3.210 1.00 71.56 148 GLN A C 1
ATOM 1174 O O . GLN A 1 148 ? -15.796 -11.607 -3.262 1.00 71.56 148 GLN A O 1
ATOM 1179 N N . ASP A 1 149 ? -14.145 -10.079 -3.193 1.00 64.56 149 ASP A N 1
ATOM 1180 C CA . ASP A 1 149 ? -13.037 -11.044 -3.240 1.00 64.56 149 ASP A CA 1
ATOM 1181 C C . ASP A 1 149 ? -12.949 -11.898 -1.955 1.00 64.56 149 ASP A C 1
ATOM 1183 O O . ASP A 1 149 ? -12.584 -13.065 -2.025 1.00 64.56 149 ASP A O 1
ATOM 1187 N N . GLU A 1 150 ? -13.340 -11.372 -0.784 1.00 56.34 150 GLU A N 1
ATOM 1188 C CA . GLU A 1 150 ? -13.399 -12.143 0.478 1.00 56.34 150 GLU A CA 1
ATOM 1189 C C . GLU A 1 150 ? -14.559 -13.164 0.542 1.00 56.34 150 GLU A C 1
ATOM 1191 O O . GLU A 1 150 ? -14.612 -13.979 1.465 1.00 56.34 150 GLU A O 1
ATOM 1196 N N . THR A 1 151 ? -15.519 -13.113 -0.393 1.00 46.12 151 THR A N 1
ATOM 1197 C CA . THR A 1 151 ? -16.698 -14.007 -0.420 1.00 46.12 151 THR A CA 1
ATOM 1198 C C . THR A 1 151 ? -16.607 -15.146 -1.445 1.00 46.12 151 THR A C 1
ATOM 1200 O O . THR A 1 151 ? -17.581 -15.891 -1.601 1.00 46.12 151 THR A O 1
ATOM 1203 N N . GLN A 1 152 ? -15.452 -15.317 -2.097 1.00 37.53 152 GLN A N 1
ATOM 1204 C CA . GLN A 1 152 ? -15.114 -16.468 -2.950 1.00 37.53 152 GLN A CA 1
ATOM 1205 C C . GLN A 1 152 ? -14.124 -17.411 -2.263 1.00 37.53 152 GLN A C 1
ATOM 1207 O O . GLN A 1 152 ? -14.251 -18.634 -2.508 1.00 37.53 152 GLN A O 1
#

Secondary structure (DSSP, 8-state):
--HHHHHGGG-S-HHHHHTTS-HHHHHHHHHHHTTS-HHHHHHHHHHHHHHHHS-TTS----HHHHHHHHHHHHHHHHTT-GGGHHHHHHHHHHHHH---HHHHHHHHHHHHHHHHTS-HHHHHHHHHHHHHHHHHH-HHHHHHHHHHHTT-

Foldseek 3Di:
DDLVVLLVLLLDALVVLLVLAPPVLSVQLVVVVVPDALLVSLLVLQLVVCVVPPPPPDPSDRSNVLLVLLLVVVLCCSVPPPVCVVVSVVLCVVVVVDVNSSVNLQSSLCVSCVVSVHDSSSSSSSSSSVSNVCSVVGSVRVSVVVVVVVVD

Radius of gyration: 15.06 Å; chains: 1; bounding box: 36×40×36 Å

Sequence (152 aa):
MKWNEIVSTFDIPNEEWLITLPKYQQSTIKELLNIKDPEDVAIAWLTATTQNTSPFSAKKEDSSRYFDLIKIELYKLLCGNPEYSEERKELNGIISSHNNKTLVVSSISGIIGSKVGLAGTFIAPVTVLIFMTISKVSVNAWCEWQKQDETQ

pLDDT: mean 85.61, std 12.14, range [37.53, 96.31]